Protein AF-A0A101P786-F1 (afdb_monomer_lite)

Secondary structure (DSSP, 8-state):
--PPP---PPP-------S----HHHHHHHHHHHHSHHHHHHHHHHHHHHHHHHHHHHHHHHHHHHHHHHHHHHHHHTTT---HHHHT--STTSTT-TBTTB-HHHHHHHHHHHHHHHHT-SSSS--HHHHHHTS---HHHHHHHHHHHHHHHHHHHHHH--

InterPro domains:
  IPR001248 Purine-cytosine permease [PF02133] (53-138)

Foldseek 3Di:
DDDDDDDDDDDDDDPDPDDDPPDPPPVVVVVCVVPVPVVVVVVVVVVVVVLVVVVVVLLVLLQVLLLVLLVVLVCVVCVVDDDPVLVPDCDCPRPCCPPNNDDVLLVVLSVQLSVVLVLQAQRVDHRPVCVVVPRDNCSNVSSNVSSSVSSVVSVVVVVVVD

Structure (mmCIF, N/CA/C/O backbone):
data_AF-A0A101P786-F1
#
_entry.id   AF-A0A101P786-F1
#
loop_
_atom_site.group_PDB
_atom_site.id
_atom_site.type_symbol
_atom_site.label_atom_id
_atom_site.label_alt_id
_atom_site.label_comp_id
_atom_site.label_asym_id
_atom_site.label_entity_id
_atom_site.label_seq_id
_atom_site.pdbx_PDB_ins_code
_atom_site.Cartn_x
_atom_site.Cartn_y
_atom_site.Cartn_z
_atom_site.occupancy
_atom_site.B_iso_or_equiv
_atom_site.auth_seq_id
_atom_site.auth_comp_id
_atom_site.auth_asym_id
_atom_site.auth_atom_id
_atom_site.pdbx_PDB_model_num
ATOM 1 N N . MET A 1 1 ? 58.382 -2.023 -108.363 1.00 42.88 1 MET A N 1
ATOM 2 C CA . MET A 1 1 ? 59.220 -1.845 -107.152 1.00 42.88 1 MET A CA 1
ATOM 3 C C . MET A 1 1 ? 58.522 -0.821 -106.254 1.00 42.88 1 MET A C 1
ATOM 5 O O . MET A 1 1 ? 58.683 0.364 -106.461 1.00 42.88 1 MET A O 1
ATOM 9 N N . ARG A 1 2 ? 57.457 -1.174 -105.524 1.00 39.62 2 ARG A N 1
ATOM 10 C CA . ARG A 1 2 ? 57.414 -1.841 -104.203 1.00 39.62 2 ARG A CA 1
ATOM 11 C C . ARG A 1 2 ? 58.175 -1.064 -103.111 1.00 39.62 2 ARG A C 1
ATOM 13 O O . ARG A 1 2 ? 59.252 -1.473 -102.703 1.00 39.62 2 ARG A O 1
ATOM 20 N N . SER A 1 3 ? 57.575 0.030 -102.633 1.00 45.66 3 SER A N 1
ATOM 21 C CA . SER A 1 3 ? 57.853 0.591 -101.305 1.00 45.66 3 SER A CA 1
ATOM 22 C C . SER A 1 3 ? 56.857 -0.021 -100.315 1.00 45.66 3 SER A C 1
ATOM 24 O O . SER A 1 3 ? 55.654 -0.064 -100.563 1.00 45.66 3 SER A O 1
ATOM 26 N N . LYS A 1 4 ? 57.404 -0.618 -99.262 1.00 42.88 4 LYS A N 1
ATOM 27 C CA . LYS A 1 4 ? 56.783 -1.538 -98.312 1.00 42.88 4 LYS A CA 1
ATOM 28 C C . LYS A 1 4 ? 56.428 -0.748 -97.054 1.00 42.88 4 LYS A C 1
ATOM 30 O O . LYS A 1 4 ? 57.331 -0.258 -96.390 1.00 42.88 4 LYS A O 1
ATOM 35 N N . ALA A 1 5 ? 55.144 -0.662 -96.719 1.00 62.66 5 ALA A N 1
ATOM 36 C CA . ALA A 1 5 ? 54.691 -0.279 -95.383 1.00 62.66 5 ALA A CA 1
ATOM 37 C C . ALA A 1 5 ? 54.890 -1.458 -94.414 1.00 62.66 5 ALA A C 1
ATOM 39 O O . ALA A 1 5 ? 54.587 -2.600 -94.781 1.00 62.66 5 ALA A O 1
ATOM 40 N N . PRO A 1 6 ? 55.388 -1.212 -93.193 1.00 51.53 6 PRO A N 1
ATOM 41 C CA . PRO A 1 6 ? 55.039 -2.096 -92.087 1.00 51.53 6 PRO A CA 1
ATOM 42 C C . PRO A 1 6 ? 54.854 -1.371 -90.744 1.00 51.53 6 PRO A C 1
ATOM 44 O O . PRO A 1 6 ? 55.444 -0.329 -90.485 1.00 51.53 6 PRO A O 1
ATOM 47 N N . GLY A 1 7 ? 54.108 -2.026 -89.854 1.00 49.34 7 GLY A N 1
ATOM 48 C CA . GLY A 1 7 ? 54.100 -1.749 -88.417 1.00 49.34 7 GLY A CA 1
ATOM 49 C C . GLY A 1 7 ? 52.919 -0.870 -88.023 1.00 49.34 7 GLY A C 1
ATOM 50 O O . GLY A 1 7 ? 52.913 0.323 -88.273 1.00 49.34 7 GLY A O 1
ATOM 51 N N . GLY A 1 8 ? 51.828 -1.392 -87.474 1.00 46.16 8 GLY A N 1
ATOM 52 C CA . GLY A 1 8 ? 51.778 -2.407 -86.427 1.00 46.16 8 GLY A CA 1
ATOM 53 C C . GLY A 1 8 ? 51.303 -1.691 -85.171 1.00 46.16 8 GLY A C 1
ATOM 54 O O . GLY A 1 8 ? 52.079 -0.989 -84.538 1.00 46.16 8 GLY A O 1
ATOM 55 N N . ARG A 1 9 ? 50.009 -1.807 -84.860 1.00 56.59 9 ARG A N 1
ATOM 56 C CA . ARG A 1 9 ? 49.435 -1.313 -83.605 1.00 56.59 9 ARG A CA 1
ATOM 57 C C . ARG A 1 9 ? 49.915 -2.220 -82.468 1.00 56.59 9 ARG A C 1
ATOM 59 O O . ARG A 1 9 ? 49.590 -3.406 -82.520 1.00 56.59 9 ARG A O 1
ATOM 66 N N . PRO A 1 10 ? 50.583 -1.712 -81.421 1.00 50.12 10 PRO A N 1
ATOM 67 C CA . PRO A 1 10 ? 50.630 -2.393 -80.145 1.00 50.12 10 PRO A CA 1
ATOM 68 C C . PRO A 1 10 ? 49.511 -1.851 -79.253 1.00 50.12 10 PRO A C 1
ATOM 70 O O . PRO A 1 10 ? 49.310 -0.646 -79.098 1.00 50.12 10 PRO A O 1
ATOM 73 N N . SER A 1 11 ? 48.760 -2.778 -78.677 1.00 55.50 11 SER A N 1
ATOM 74 C CA . SER A 1 11 ? 47.804 -2.521 -77.614 1.00 55.50 11 SER A CA 1
ATOM 75 C C . SER A 1 11 ? 48.496 -1.855 -76.425 1.00 55.50 11 SER A C 1
ATOM 77 O O . SER A 1 11 ? 49.468 -2.402 -75.911 1.00 55.50 11 SER A O 1
ATOM 79 N N . SER A 1 12 ? 47.948 -0.749 -75.926 1.00 45.94 12 SER A N 1
ATOM 80 C CA . SER A 1 12 ? 48.283 -0.236 -74.596 1.00 45.94 12 SER A CA 1
ATOM 81 C C . SER A 1 12 ? 47.003 -0.152 -73.770 1.00 45.94 12 SER A C 1
ATOM 83 O O . SER A 1 12 ? 46.427 0.906 -73.533 1.00 45.94 12 SER A O 1
ATOM 85 N N . ARG A 1 13 ? 46.494 -1.337 -73.415 1.00 53.59 13 ARG A N 1
ATOM 86 C CA . ARG A 1 13 ? 45.773 -1.524 -72.155 1.00 53.59 13 ARG A CA 1
ATOM 87 C C . ARG A 1 13 ? 46.840 -1.576 -71.055 1.00 53.59 13 ARG A C 1
ATOM 89 O O . ARG A 1 13 ? 47.874 -2.201 -71.268 1.00 53.59 13 ARG A O 1
ATOM 96 N N . SER A 1 14 ? 46.525 -0.999 -69.896 1.00 47.91 14 SER A N 1
ATOM 97 C CA . SER A 1 14 ? 47.217 -1.203 -68.607 1.00 47.91 14 SER A CA 1
ATOM 98 C C . SER A 1 14 ? 48.352 -0.235 -68.245 1.00 47.91 14 SER A C 1
ATOM 100 O O . SER A 1 14 ? 49.493 -0.629 -68.053 1.00 47.91 14 SER A O 1
ATOM 102 N N . ALA A 1 15 ? 48.001 1.028 -68.031 1.00 49.78 15 ALA A N 1
ATOM 103 C CA . ALA A 1 15 ? 48.630 1.926 -67.055 1.00 49.78 15 ALA A CA 1
ATOM 104 C C . ALA A 1 15 ? 47.583 3.027 -66.837 1.00 49.78 15 ALA A C 1
ATOM 106 O O . ALA A 1 15 ? 47.207 3.699 -67.783 1.00 49.78 15 ALA A O 1
ATOM 107 N N . VAL A 1 16 ? 46.905 3.189 -65.708 1.00 52.53 16 VAL A N 1
ATOM 108 C CA . VAL A 1 16 ? 47.408 3.456 -64.367 1.00 52.53 16 VAL A CA 1
ATOM 109 C C . VAL A 1 16 ? 46.234 3.128 -63.432 1.00 52.53 16 VAL A C 1
ATOM 111 O O . VAL A 1 16 ? 45.285 3.896 -63.318 1.00 52.53 16 VAL A O 1
ATOM 114 N N . VAL A 1 17 ? 46.247 1.953 -62.801 1.00 51.81 17 VAL A N 1
ATOM 115 C CA . VAL A 1 17 ? 45.383 1.636 -61.647 1.00 51.81 17 VAL A CA 1
ATOM 116 C C . VAL A 1 17 ? 46.317 1.377 -60.478 1.00 51.81 17 VAL A C 1
ATOM 118 O O . VAL A 1 17 ? 46.446 0.262 -59.995 1.00 51.81 17 VAL A O 1
ATOM 121 N N . THR A 1 18 ? 47.021 2.418 -60.047 1.00 54.62 18 THR A N 1
ATOM 122 C CA . THR A 1 18 ? 47.822 2.362 -58.825 1.00 54.62 18 THR A CA 1
ATOM 123 C C . THR A 1 18 ? 47.745 3.717 -58.148 1.00 54.62 18 THR A C 1
ATOM 125 O O . THR A 1 18 ? 48.351 4.676 -58.611 1.00 54.62 18 THR A O 1
ATOM 128 N N . GLY A 1 19 ? 46.997 3.776 -57.043 1.00 52.81 19 GLY A N 1
ATOM 129 C CA . GLY A 1 19 ? 47.164 4.839 -56.052 1.00 52.81 19 GLY A CA 1
ATOM 130 C C . GLY A 1 19 ? 45.965 5.748 -55.797 1.00 52.81 19 GLY A C 1
ATOM 131 O O . GLY A 1 19 ? 46.140 6.954 -55.780 1.00 52.81 19 GLY A O 1
ATOM 132 N N . MET A 1 20 ? 44.762 5.215 -55.549 1.00 51.06 20 MET A N 1
ATOM 133 C CA . MET A 1 20 ? 43.696 5.998 -54.887 1.00 51.06 20 MET A CA 1
ATOM 134 C C . MET A 1 20 ? 42.663 5.100 -54.187 1.00 51.06 20 MET A C 1
ATOM 136 O O . MET A 1 20 ? 41.463 5.156 -54.437 1.00 51.06 20 MET A O 1
ATOM 140 N N . ARG A 1 21 ? 43.129 4.225 -53.289 1.00 51.62 21 ARG A N 1
ATOM 141 C CA . ARG A 1 21 ? 42.251 3.483 -52.363 1.00 51.62 21 ARG A CA 1
ATOM 142 C C . ARG A 1 21 ? 42.604 3.792 -50.910 1.00 51.62 21 ARG A C 1
ATOM 144 O O . ARG A 1 21 ? 42.769 2.895 -50.097 1.00 51.62 21 ARG A O 1
ATOM 151 N N . SER A 1 22 ? 42.710 5.074 -50.577 1.00 53.06 22 SER A N 1
ATOM 152 C CA . SER A 1 22 ? 42.716 5.555 -49.194 1.00 53.06 22 SER A CA 1
ATOM 153 C C . SER A 1 22 ? 41.334 6.123 -48.826 1.00 53.06 22 SER A C 1
ATOM 155 O O . SER A 1 22 ? 41.002 7.288 -49.036 1.00 53.06 22 SER A O 1
ATOM 157 N N . THR A 1 23 ? 40.518 5.215 -48.276 1.00 56.94 23 THR A N 1
ATOM 158 C CA . THR A 1 23 ? 39.658 5.434 -47.093 1.00 56.94 23 THR A CA 1
ATOM 159 C C . THR A 1 23 ? 38.560 6.514 -47.139 1.00 56.94 23 THR A C 1
ATOM 161 O O . THR A 1 23 ? 38.464 7.365 -46.259 1.00 56.94 23 THR A O 1
ATOM 164 N N . ALA A 1 24 ? 37.599 6.403 -48.064 1.00 55.44 24 ALA A N 1
ATOM 165 C CA . ALA A 1 24 ? 36.244 6.925 -47.801 1.00 55.44 24 ALA A CA 1
ATOM 166 C C . ALA A 1 24 ? 35.523 6.071 -46.732 1.00 55.44 24 ALA A C 1
ATOM 168 O O . ALA A 1 24 ? 35.031 6.600 -45.740 1.00 55.44 24 ALA A O 1
ATOM 169 N N . ALA A 1 25 ? 35.592 4.739 -46.862 1.00 52.62 25 ALA A N 1
ATOM 170 C CA . ALA A 1 25 ? 35.025 3.792 -45.895 1.00 52.62 25 ALA A CA 1
ATOM 171 C C . ALA A 1 25 ? 35.673 3.887 -44.497 1.00 52.62 25 ALA A C 1
ATOM 173 O O . ALA A 1 25 ? 34.985 3.785 -43.485 1.00 52.62 25 ALA A O 1
ATOM 174 N N . GLY A 1 26 ? 36.983 4.162 -44.433 1.00 55.31 26 GLY A N 1
ATOM 175 C CA . GLY A 1 26 ? 37.689 4.370 -43.164 1.00 55.31 26 GLY A CA 1
ATOM 176 C C . GLY A 1 26 ? 37.269 5.650 -42.436 1.00 55.31 26 GLY A C 1
ATOM 177 O O . GLY A 1 26 ? 37.190 5.649 -41.215 1.00 55.31 26 GLY A O 1
ATOM 178 N N . ARG A 1 27 ? 36.926 6.726 -43.163 1.00 57.09 27 ARG A N 1
ATOM 179 C CA . ARG A 1 27 ? 36.419 7.964 -42.548 1.00 57.09 27 ARG A CA 1
ATOM 180 C C . ARG A 1 27 ? 35.014 7.788 -41.979 1.00 57.09 27 ARG A C 1
ATOM 182 O O . ARG A 1 27 ? 34.795 8.187 -40.844 1.00 57.09 27 ARG A O 1
ATOM 189 N N . CYS A 1 28 ? 34.105 7.127 -42.703 1.00 57.56 28 CYS A N 1
ATOM 190 C CA . CYS A 1 28 ? 32.765 6.828 -42.186 1.00 57.56 28 CYS A CA 1
ATOM 191 C C . CYS A 1 28 ? 32.816 5.942 -40.929 1.00 57.56 28 CYS A C 1
ATOM 193 O O . CYS A 1 28 ? 32.122 6.230 -39.958 1.00 57.56 28 CYS A O 1
ATOM 195 N N . GLY A 1 29 ? 33.684 4.922 -40.909 1.00 59.16 29 GLY A N 1
ATOM 196 C CA . GLY A 1 29 ? 33.880 4.065 -39.734 1.00 59.16 29 GLY A CA 1
ATOM 197 C C . GLY A 1 29 ? 34.429 4.822 -38.521 1.00 59.16 29 GLY A C 1
ATOM 198 O O . GLY A 1 29 ? 33.916 4.663 -37.417 1.00 59.16 29 GLY A O 1
ATOM 199 N N . VAL A 1 30 ? 35.412 5.705 -38.724 1.00 61.19 30 VAL A N 1
ATOM 200 C CA . VAL A 1 30 ? 36.001 6.521 -37.647 1.00 61.19 30 VAL A CA 1
ATOM 201 C C . VAL A 1 30 ? 35.011 7.559 -37.109 1.00 61.19 30 VAL A C 1
ATOM 203 O O . VAL A 1 30 ? 34.981 7.782 -35.904 1.00 61.19 30 VAL A O 1
ATOM 206 N N . THR A 1 31 ? 34.155 8.161 -37.944 1.00 60.59 31 THR A N 1
ATOM 207 C CA . THR A 1 31 ? 33.106 9.076 -37.461 1.00 60.59 31 THR A CA 1
ATOM 208 C C . THR A 1 31 ? 32.039 8.328 -36.657 1.00 60.59 31 THR A C 1
ATOM 210 O O . THR A 1 31 ? 31.677 8.778 -35.576 1.00 60.59 31 THR A O 1
ATOM 213 N N . VAL A 1 32 ? 31.582 7.154 -37.101 1.00 64.38 32 VAL A N 1
ATOM 214 C CA . VAL A 1 32 ? 30.602 6.364 -36.334 1.00 64.38 32 VAL A CA 1
ATOM 215 C C . VAL A 1 32 ? 31.187 5.917 -34.989 1.00 64.38 32 VAL A C 1
ATOM 217 O O . VAL A 1 32 ? 30.556 6.139 -33.964 1.00 64.38 32 VAL A O 1
ATOM 220 N N . LEU A 1 33 ? 32.423 5.408 -34.947 1.00 61.53 33 LEU A N 1
ATOM 221 C CA . LEU A 1 33 ? 33.099 5.033 -33.694 1.00 61.53 33 LEU A CA 1
ATOM 222 C C . LEU A 1 33 ? 33.415 6.224 -32.772 1.00 61.53 33 LEU A C 1
ATOM 224 O O . LEU A 1 33 ? 33.411 6.063 -31.556 1.00 61.53 33 LEU A O 1
ATOM 228 N N . ALA A 1 34 ? 33.665 7.419 -33.315 1.00 65.06 34 ALA A N 1
ATOM 229 C CA . ALA A 1 34 ? 33.961 8.613 -32.518 1.00 65.06 34 ALA A CA 1
ATOM 230 C C . ALA A 1 34 ? 32.709 9.291 -31.931 1.00 65.06 34 ALA A C 1
ATOM 232 O O . ALA A 1 34 ? 32.816 10.000 -30.925 1.00 65.06 34 ALA A O 1
ATOM 233 N N . TRP A 1 35 ? 31.537 9.101 -32.547 1.00 64.00 35 TRP A N 1
ATOM 234 C CA . TRP A 1 35 ? 30.270 9.697 -32.104 1.00 64.00 35 TRP A CA 1
ATOM 235 C C . TRP A 1 35 ? 29.325 8.703 -31.420 1.00 64.00 35 TRP A C 1
ATOM 237 O O . TRP A 1 35 ? 28.524 9.140 -30.602 1.00 64.00 35 TRP A O 1
ATOM 247 N N . ALA A 1 36 ? 29.450 7.394 -31.666 1.00 65.25 36 ALA A N 1
ATOM 248 C CA . ALA A 1 36 ? 28.621 6.351 -31.055 1.00 65.25 36 ALA A CA 1
ATOM 249 C C . ALA A 1 36 ? 28.726 6.209 -29.522 1.00 65.25 36 ALA A C 1
ATOM 251 O O . ALA A 1 36 ? 27.687 6.011 -28.897 1.00 65.25 36 ALA A O 1
ATOM 252 N N . PRO A 1 37 ? 29.899 6.323 -28.862 1.00 74.75 37 PRO A N 1
ATOM 253 C CA . PRO A 1 37 ? 29.978 5.968 -27.446 1.00 74.75 37 PRO A CA 1
ATOM 254 C C . PRO A 1 37 ? 29.279 6.988 -26.543 1.00 74.75 37 PRO A C 1
ATOM 256 O O . PRO A 1 37 ? 28.767 6.619 -25.496 1.00 74.75 37 PRO A O 1
ATOM 259 N N . ARG A 1 38 ? 29.205 8.265 -26.941 1.00 70.12 38 ARG A N 1
ATOM 260 C CA . ARG A 1 38 ? 28.595 9.329 -26.124 1.00 70.12 38 ARG A CA 1
ATOM 261 C C . ARG A 1 38 ? 27.088 9.125 -25.887 1.00 70.12 38 ARG A C 1
ATOM 263 O O . ARG A 1 38 ? 26.696 9.093 -24.723 1.00 70.12 38 ARG A O 1
ATOM 270 N N . PRO A 1 39 ? 26.241 8.960 -26.922 1.00 80.19 39 PRO A N 1
ATOM 271 C CA . PRO A 1 39 ? 24.822 8.697 -26.726 1.00 80.19 39 PRO A CA 1
ATOM 272 C C . PRO A 1 39 ? 24.564 7.303 -26.152 1.00 80.19 39 PRO A C 1
ATOM 274 O O . PRO A 1 39 ? 23.620 7.165 -25.393 1.00 80.19 39 PRO A O 1
ATOM 277 N N . SER A 1 40 ? 25.388 6.289 -26.446 1.00 79.88 40 SER A N 1
ATOM 278 C CA . SER A 1 40 ? 25.217 4.949 -25.864 1.00 79.88 40 SER A CA 1
ATOM 279 C C . SER A 1 40 ? 25.529 4.914 -24.369 1.00 79.88 40 SER A C 1
ATOM 281 O O . SER A 1 40 ? 24.770 4.321 -23.616 1.00 79.88 40 SER A O 1
ATOM 283 N N . LEU A 1 41 ? 26.597 5.580 -23.919 1.00 79.31 41 LEU A N 1
ATOM 284 C CA . LEU A 1 41 ? 26.901 5.712 -22.491 1.00 79.31 41 LEU A CA 1
ATOM 285 C C . LEU A 1 41 ? 25.865 6.581 -21.779 1.00 79.31 41 LEU A C 1
ATOM 287 O O . LEU A 1 41 ? 25.468 6.244 -20.674 1.00 79.31 41 LEU A O 1
ATOM 291 N N . TYR A 1 42 ? 25.405 7.667 -22.410 1.00 83.69 42 TYR A N 1
ATOM 292 C CA . TYR A 1 42 ? 24.316 8.483 -21.871 1.00 83.69 42 TYR A CA 1
ATOM 293 C C . TYR A 1 42 ? 23.009 7.688 -21.777 1.00 83.69 42 TYR A C 1
ATOM 295 O O . TYR A 1 42 ? 22.345 7.756 -20.753 1.00 83.69 42 TYR A O 1
ATOM 303 N N . ALA A 1 43 ? 22.669 6.906 -22.805 1.00 83.44 43 ALA A N 1
ATOM 304 C CA . ALA A 1 43 ? 21.483 6.061 -22.822 1.00 83.44 43 ALA A CA 1
ATOM 305 C C . ALA A 1 43 ? 21.561 4.958 -21.765 1.00 83.44 43 ALA A C 1
ATOM 307 O O . ALA A 1 43 ? 20.610 4.819 -21.017 1.00 83.44 43 ALA A O 1
ATOM 308 N N . LEU A 1 44 ? 22.682 4.238 -21.642 1.00 84.00 44 LEU A N 1
ATOM 309 C CA . LEU A 1 44 ? 22.861 3.233 -20.586 1.00 84.00 44 LEU A CA 1
ATOM 310 C C . LEU A 1 44 ? 22.793 3.882 -19.196 1.00 84.00 44 LEU A C 1
ATOM 312 O O . LEU A 1 44 ? 21.971 3.489 -18.385 1.00 84.00 44 LEU A O 1
ATOM 316 N N . LEU A 1 45 ? 23.550 4.960 -18.957 1.00 86.38 45 LEU A N 1
ATOM 317 C CA . LEU A 1 45 ? 23.545 5.668 -17.671 1.00 86.38 45 LEU A CA 1
ATOM 318 C C . LEU A 1 45 ? 22.145 6.183 -17.288 1.00 86.38 45 LEU A C 1
ATOM 320 O O . LEU A 1 45 ? 21.747 6.074 -16.131 1.00 86.38 45 LEU A O 1
ATOM 324 N N . VAL A 1 46 ? 21.408 6.762 -18.242 1.00 88.50 46 VAL A N 1
ATOM 325 C CA . VAL A 1 46 ? 20.046 7.265 -18.017 1.00 88.50 46 VAL A CA 1
ATOM 326 C C . VAL A 1 46 ? 19.057 6.117 -17.855 1.00 88.50 46 VAL A C 1
ATOM 328 O O . VAL A 1 46 ? 18.241 6.186 -16.947 1.00 88.50 46 VAL A O 1
ATOM 331 N N . SER A 1 47 ? 19.119 5.073 -18.679 1.00 83.44 47 SER A N 1
ATOM 332 C CA . SER A 1 47 ? 18.229 3.914 -18.578 1.00 83.44 47 SER A CA 1
ATOM 333 C C . SER A 1 47 ? 18.415 3.179 -17.254 1.00 83.44 47 SER A C 1
ATOM 335 O O . SER A 1 47 ? 17.446 3.063 -16.517 1.00 83.44 47 SER A O 1
ATOM 337 N N . ASP A 1 48 ? 19.645 2.810 -16.881 1.00 84.50 48 ASP A N 1
ATOM 338 C CA . ASP A 1 48 ? 19.935 2.141 -15.604 1.00 84.50 48 ASP A CA 1
ATOM 339 C C . ASP A 1 48 ? 19.468 2.981 -14.399 1.00 84.50 48 ASP A C 1
ATOM 341 O O . ASP A 1 48 ? 18.932 2.458 -13.416 1.00 84.50 48 ASP A O 1
ATOM 345 N N . PHE A 1 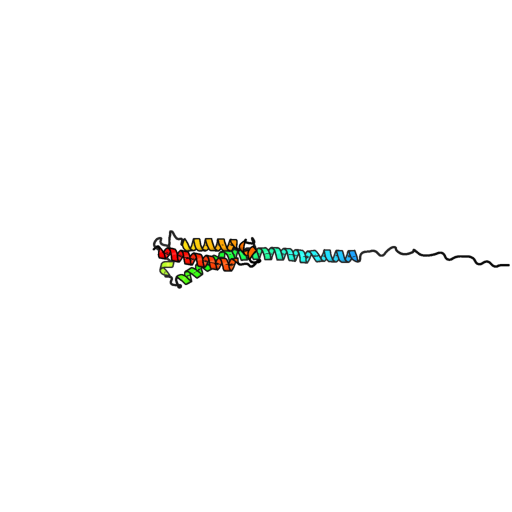49 ? 19.628 4.308 -14.472 1.00 87.06 49 PHE A N 1
ATOM 346 C CA . PHE A 1 49 ? 19.134 5.216 -13.439 1.00 87.06 49 PHE A CA 1
ATOM 347 C C . PHE A 1 49 ? 17.604 5.268 -13.392 1.00 87.06 49 PHE A C 1
ATOM 349 O O . PHE A 1 49 ? 17.026 5.145 -12.312 1.00 87.06 49 PHE A O 1
ATOM 356 N N . LEU A 1 50 ? 16.943 5.453 -14.537 1.00 88.00 50 LEU A N 1
ATOM 357 C CA . LEU A 1 50 ? 15.485 5.520 -14.624 1.00 88.00 50 LEU A CA 1
ATOM 358 C C . LEU A 1 50 ? 14.838 4.199 -14.200 1.00 88.00 50 LEU A C 1
ATOM 360 O O . LEU A 1 50 ? 13.837 4.234 -13.487 1.00 88.00 50 LEU A O 1
ATOM 364 N N . ASP A 1 51 ? 15.442 3.064 -14.544 1.00 83.12 51 ASP A N 1
ATOM 365 C CA . ASP A 1 51 ? 15.001 1.734 -14.124 1.00 83.12 51 ASP A CA 1
ATOM 366 C C . ASP A 1 51 ? 15.146 1.566 -12.609 1.00 83.12 51 ASP A C 1
ATOM 368 O O . ASP A 1 51 ? 14.225 1.116 -11.925 1.00 83.12 51 ASP A O 1
ATOM 372 N N . THR A 1 52 ? 16.271 2.008 -12.041 1.00 86.06 52 THR A N 1
ATOM 373 C CA . THR A 1 52 ? 16.483 1.980 -10.587 1.00 86.06 52 THR A CA 1
ATOM 374 C C . THR A 1 52 ? 15.470 2.863 -9.856 1.00 86.06 52 THR A C 1
ATOM 376 O O . THR A 1 52 ? 14.870 2.432 -8.869 1.00 86.06 52 THR A O 1
ATOM 379 N N . VAL A 1 53 ? 15.238 4.088 -10.339 1.00 87.62 53 VAL A N 1
ATOM 380 C CA . VAL A 1 53 ? 14.238 5.004 -9.769 1.00 87.62 53 VAL A CA 1
ATOM 381 C C . VAL A 1 53 ? 12.832 4.417 -9.898 1.00 87.62 53 VAL A C 1
ATOM 383 O O . VAL A 1 53 ? 12.082 4.447 -8.925 1.00 87.62 53 VAL A O 1
ATOM 386 N N . GLY A 1 54 ? 12.489 3.831 -11.046 1.00 85.12 54 GLY A N 1
ATOM 387 C CA . GLY A 1 54 ? 11.217 3.142 -11.265 1.00 85.12 54 GLY A CA 1
ATOM 388 C C . GLY A 1 54 ? 10.994 2.007 -10.265 1.00 85.12 54 GLY A C 1
ATOM 389 O O . GLY A 1 54 ? 9.950 1.955 -9.616 1.00 85.12 54 GLY A O 1
ATOM 390 N N . ASN A 1 55 ? 12.008 1.170 -10.044 1.00 82.94 55 ASN A N 1
ATOM 391 C CA . ASN A 1 55 ? 11.953 0.070 -9.080 1.00 82.94 55 ASN A CA 1
ATOM 392 C C . ASN A 1 55 ? 11.754 0.559 -7.639 1.00 82.94 55 ASN A C 1
ATOM 394 O O . ASN A 1 55 ? 10.945 0.002 -6.894 1.00 82.94 55 ASN A O 1
ATOM 398 N N . VAL A 1 56 ? 12.450 1.627 -7.238 1.00 84.31 56 VAL A N 1
ATOM 399 C CA . VAL A 1 56 ? 12.289 2.217 -5.899 1.00 84.31 56 VAL A CA 1
ATOM 400 C C . VAL A 1 56 ? 10.899 2.834 -5.730 1.00 84.31 56 VAL A C 1
ATOM 402 O O . VAL A 1 56 ? 10.266 2.642 -4.688 1.00 84.31 56 VAL A O 1
ATOM 405 N N . LEU A 1 57 ? 10.395 3.544 -6.744 1.00 87.56 57 LEU A N 1
ATOM 406 C CA . LEU A 1 57 ? 9.046 4.112 -6.729 1.00 87.56 57 LEU A CA 1
ATOM 407 C C . LEU A 1 57 ? 7.985 3.014 -6.637 1.00 87.56 57 LEU A C 1
ATOM 409 O O . LEU A 1 57 ? 7.059 3.135 -5.838 1.00 87.56 57 LEU A O 1
ATOM 413 N N . GLN A 1 58 ? 8.139 1.917 -7.374 1.00 82.31 58 GLN A N 1
ATOM 414 C CA . GLN A 1 58 ? 7.176 0.823 -7.331 1.00 82.31 58 GLN A CA 1
ATOM 415 C C . GLN A 1 58 ? 7.197 0.078 -6.000 1.00 82.31 58 GLN A C 1
ATOM 417 O O . GLN A 1 58 ? 6.135 -0.197 -5.446 1.00 82.31 58 GLN A O 1
ATOM 422 N N . LEU A 1 59 ? 8.376 -0.170 -5.422 1.00 82.94 59 LEU A N 1
ATOM 423 C CA . LEU A 1 59 ? 8.480 -0.742 -4.077 1.00 82.94 59 LEU A CA 1
ATOM 424 C C . LEU A 1 59 ? 7.802 0.162 -3.036 1.00 82.94 59 LEU A C 1
ATOM 426 O O . LEU A 1 59 ? 7.074 -0.305 -2.160 1.00 82.94 59 LEU A O 1
ATOM 430 N N . THR A 1 60 ? 8.002 1.472 -3.171 1.00 84.81 60 THR A N 1
ATOM 431 C CA . THR A 1 60 ? 7.374 2.484 -2.317 1.00 84.81 60 THR A CA 1
ATOM 432 C C . THR A 1 60 ? 5.851 2.436 -2.439 1.00 84.81 60 THR A C 1
ATOM 434 O O . THR A 1 60 ? 5.146 2.430 -1.434 1.00 84.81 60 THR A O 1
ATOM 437 N N . VAL A 1 61 ? 5.335 2.330 -3.660 1.00 84.25 61 VAL A N 1
ATOM 438 C CA . VAL A 1 61 ? 3.905 2.226 -3.962 1.00 84.25 61 VAL A CA 1
ATOM 439 C C . VAL A 1 61 ? 3.290 0.924 -3.434 1.00 84.25 61 VAL A C 1
ATOM 441 O O . VAL A 1 61 ? 2.204 0.955 -2.859 1.00 84.25 61 VAL A O 1
ATOM 444 N N . VAL A 1 62 ? 3.991 -0.203 -3.556 1.00 81.75 62 VAL A N 1
ATOM 445 C CA . VAL A 1 62 ? 3.564 -1.514 -3.033 1.00 81.75 62 VAL A CA 1
ATOM 446 C C . VAL A 1 62 ? 3.423 -1.504 -1.511 1.00 81.75 62 VAL A C 1
ATOM 448 O O . VAL A 1 62 ? 2.597 -2.234 -0.973 1.00 81.75 62 VAL A O 1
ATOM 451 N N . LEU A 1 63 ? 4.190 -0.671 -0.806 1.00 83.94 63 LEU A N 1
ATOM 452 C CA . LEU A 1 63 ? 4.097 -0.527 0.649 1.00 83.94 63 LEU A CA 1
ATOM 453 C C . LEU A 1 63 ? 3.095 0.558 1.073 1.00 83.94 63 LEU A C 1
ATOM 455 O O . LEU A 1 63 ? 2.290 0.343 1.982 1.00 83.94 63 LEU A O 1
ATOM 459 N N . LEU A 1 64 ? 3.127 1.726 0.426 1.00 85.75 64 LEU A N 1
ATOM 460 C CA . LEU A 1 64 ? 2.284 2.875 0.777 1.00 85.75 64 LEU A CA 1
ATOM 461 C C . LEU A 1 64 ? 0.835 2.735 0.290 1.00 85.75 64 LEU A C 1
ATOM 463 O O . LEU A 1 64 ? -0.083 3.237 0.937 1.00 85.75 64 LEU A O 1
ATOM 467 N N . GLY A 1 65 ? 0.593 2.053 -0.829 1.00 85.56 65 GLY A N 1
ATOM 468 C CA . GLY A 1 65 ? -0.754 1.827 -1.361 1.00 85.56 65 GLY A CA 1
ATOM 469 C C . GLY A 1 65 ? -1.636 1.047 -0.377 1.00 85.56 65 GLY A C 1
ATOM 470 O O . GLY A 1 65 ? -2.657 1.569 0.068 1.00 85.56 65 GLY A O 1
ATOM 471 N N . PRO A 1 66 ? -1.227 -0.161 0.049 1.00 84.00 66 PRO A N 1
ATOM 472 C CA . PRO A 1 66 ? -1.927 -0.936 1.073 1.00 84.00 66 PRO A CA 1
ATOM 473 C C . PRO A 1 66 ? -2.096 -0.193 2.406 1.00 84.00 66 PRO A C 1
ATOM 475 O O . PRO A 1 66 ? -3.171 -0.241 3.004 1.00 84.00 66 PRO A O 1
ATOM 478 N N . SER A 1 67 ? -1.074 0.533 2.875 1.00 84.88 67 SER A N 1
ATOM 479 C CA . SER A 1 67 ? -1.153 1.248 4.159 1.00 84.88 67 SER A CA 1
ATOM 480 C C . SER A 1 67 ? -2.162 2.395 4.130 1.00 84.88 67 SER A C 1
ATOM 482 O O . SER A 1 67 ? -2.995 2.509 5.034 1.00 84.88 67 SER A O 1
ATOM 484 N N . THR A 1 68 ? -2.165 3.191 3.058 1.00 86.44 68 THR A N 1
ATOM 485 C CA . THR A 1 68 ? -3.163 4.249 2.853 1.00 86.44 68 THR A CA 1
ATOM 486 C C . THR A 1 68 ? -4.564 3.677 2.646 1.00 86.44 68 THR A C 1
ATOM 488 O O . THR A 1 68 ? -5.524 4.241 3.169 1.00 86.44 68 THR A O 1
ATOM 491 N N . ALA A 1 69 ? -4.699 2.526 1.979 1.00 87.50 69 ALA A N 1
ATOM 492 C CA . ALA A 1 69 ? -5.976 1.838 1.800 1.00 87.50 69 ALA A CA 1
ATOM 493 C C . ALA A 1 69 ? -6.580 1.372 3.131 1.00 87.50 69 ALA A C 1
ATOM 495 O O . ALA A 1 69 ? -7.761 1.621 3.381 1.00 87.50 69 ALA A O 1
ATOM 496 N N . VAL A 1 70 ? -5.789 0.739 4.007 1.00 88.31 70 VAL A N 1
ATOM 497 C CA . VAL A 1 70 ? -6.249 0.329 5.347 1.00 88.31 70 VAL A CA 1
ATOM 498 C C . VAL A 1 70 ? -6.690 1.550 6.152 1.00 88.31 70 VAL A C 1
ATOM 500 O O . VAL A 1 70 ? -7.789 1.547 6.704 1.00 88.31 70 VAL A O 1
ATOM 503 N N . TYR A 1 71 ? -5.885 2.616 6.162 1.00 86.31 71 TYR A N 1
ATOM 504 C CA . TYR A 1 71 ? -6.202 3.850 6.884 1.00 86.31 71 TYR A CA 1
ATOM 505 C C . TYR A 1 71 ? -7.487 4.521 6.377 1.00 86.31 71 TYR A C 1
ATOM 507 O O . TYR A 1 71 ? -8.384 4.832 7.161 1.00 86.31 71 TYR A O 1
ATOM 515 N N . ALA A 1 72 ? -7.623 4.687 5.060 1.00 88.88 72 ALA A N 1
ATOM 516 C CA . ALA A 1 72 ? -8.824 5.252 4.452 1.00 88.88 72 ALA A CA 1
ATOM 517 C C . ALA A 1 72 ? -10.062 4.395 4.749 1.00 88.88 72 ALA A C 1
ATOM 519 O O . ALA A 1 72 ? -11.125 4.921 5.080 1.00 88.88 72 ALA A O 1
ATOM 520 N N . THR A 1 73 ? -9.918 3.070 4.680 1.00 87.69 73 THR A N 1
ATOM 521 C CA . THR A 1 73 ? -11.006 2.131 4.975 1.00 87.69 73 THR A CA 1
ATOM 522 C C . THR A 1 73 ? -11.429 2.233 6.444 1.00 87.69 73 THR A C 1
ATOM 524 O O . THR A 1 73 ? -12.627 2.263 6.722 1.00 87.69 73 THR A O 1
ATOM 527 N N . ASP A 1 74 ? -10.489 2.370 7.385 1.00 87.75 74 ASP A N 1
ATOM 528 C CA . ASP A 1 74 ? -10.798 2.579 8.806 1.00 87.75 74 ASP A CA 1
ATOM 529 C C . ASP A 1 74 ? -11.592 3.867 9.052 1.00 87.75 74 ASP A C 1
ATOM 531 O O . ASP A 1 74 ? -12.649 3.817 9.688 1.00 87.75 74 ASP A O 1
ATOM 535 N N . ILE A 1 75 ? -11.162 4.991 8.469 1.00 87.12 75 ILE A N 1
ATOM 536 C CA . ILE A 1 75 ? -11.875 6.274 8.579 1.00 87.12 75 ILE A CA 1
ATOM 537 C C . ILE A 1 75 ? -13.297 6.159 8.035 1.00 87.12 75 ILE A C 1
ATOM 539 O O . ILE A 1 75 ? -14.244 6.641 8.665 1.00 87.12 75 ILE A O 1
ATOM 543 N N . VAL A 1 76 ? -13.462 5.523 6.872 1.00 88.56 76 VAL A N 1
ATOM 544 C CA . VAL A 1 76 ? -14.770 5.360 6.226 1.00 88.56 76 VAL A CA 1
ATOM 545 C C . VAL A 1 76 ? -15.689 4.482 7.074 1.00 88.56 76 VAL A C 1
ATOM 547 O O . VAL A 1 76 ? -16.841 4.859 7.302 1.00 88.56 76 VAL A O 1
ATOM 550 N N . LEU A 1 77 ? -15.200 3.350 7.594 1.00 85.75 77 LEU A N 1
ATOM 551 C CA . LEU A 1 77 ? -16.003 2.470 8.450 1.00 85.75 77 LEU A CA 1
ATOM 552 C C . LEU A 1 77 ? -16.393 3.153 9.765 1.00 85.75 77 LEU A C 1
ATOM 554 O O . LEU A 1 77 ? -17.535 3.021 10.205 1.00 85.75 77 LEU A O 1
ATOM 558 N N . ARG A 1 78 ? -15.478 3.914 10.371 1.00 82.81 78 ARG A N 1
ATOM 559 C CA . ARG A 1 78 ? -15.719 4.647 11.625 1.00 82.81 78 ARG A CA 1
ATOM 560 C C . ARG A 1 78 ? -16.410 5.993 11.414 1.00 82.81 78 ARG A C 1
ATOM 562 O O . ARG A 1 78 ? -16.676 6.703 12.381 1.00 82.81 78 ARG A O 1
ATOM 569 N N . ARG A 1 79 ? -16.721 6.354 10.163 1.00 85.25 79 ARG A N 1
ATOM 570 C CA . ARG A 1 79 ? -17.328 7.638 9.766 1.00 85.25 79 ARG A CA 1
ATOM 571 C C . ARG A 1 79 ? -16.589 8.852 10.336 1.00 85.25 79 ARG A C 1
ATOM 573 O O . ARG A 1 79 ? -17.222 9.843 10.698 1.00 85.25 79 ARG A O 1
ATOM 580 N N . ASN A 1 80 ? -15.266 8.757 10.458 1.00 83.69 80 ASN A N 1
ATOM 581 C CA . ASN A 1 80 ? -14.418 9.782 11.068 1.00 83.69 80 ASN A CA 1
ATOM 582 C C . ASN A 1 80 ? -14.836 10.187 12.503 1.00 83.69 80 ASN A C 1
ATOM 584 O O . ASN A 1 80 ? -14.584 11.309 12.943 1.00 83.69 80 ASN A O 1
ATOM 588 N N . ARG A 1 81 ? -15.525 9.304 13.239 1.00 82.81 81 ARG A N 1
ATOM 589 C CA . ARG A 1 81 ? -15.917 9.534 14.634 1.00 82.81 81 ARG A CA 1
ATOM 590 C C . ARG A 1 81 ? -14.820 8.996 15.541 1.00 82.81 81 ARG A C 1
ATOM 592 O O . ARG A 1 81 ? -14.833 7.825 15.909 1.00 82.81 81 ARG A O 1
ATOM 599 N N . TYR A 1 82 ? -13.882 9.867 15.885 1.00 81.94 82 TYR A N 1
ATOM 600 C CA . TYR A 1 82 ? -12.813 9.564 16.826 1.00 81.94 82 TYR A CA 1
ATOM 601 C C . TYR A 1 82 ? -12.926 10.463 18.058 1.00 81.94 82 TYR A C 1
ATOM 603 O O . TYR A 1 82 ? -13.205 11.656 17.937 1.00 81.94 82 TYR A O 1
ATOM 611 N N . ASP A 1 83 ? -12.719 9.882 19.237 1.00 83.38 83 ASP A N 1
ATOM 612 C CA . ASP A 1 83 ? -12.585 10.630 20.484 1.00 83.38 83 ASP A CA 1
ATOM 613 C C . ASP A 1 83 ? -11.109 11.004 20.672 1.00 83.38 83 ASP A C 1
ATOM 615 O O . ASP A 1 83 ? -10.251 10.133 20.827 1.00 83.38 83 ASP A O 1
ATOM 619 N N . GLY A 1 84 ? -10.813 12.305 20.612 1.00 82.12 84 GLY A N 1
ATOM 620 C CA . GLY A 1 84 ? -9.452 12.828 20.710 1.00 82.12 84 GLY A CA 1
ATOM 621 C C . GLY A 1 84 ? -8.804 12.610 22.079 1.00 82.12 84 GLY A C 1
ATOM 622 O O . GLY A 1 84 ? -7.592 12.432 22.140 1.00 82.12 84 GLY A O 1
ATOM 623 N N . ILE A 1 85 ? -9.593 12.577 23.161 1.00 82.00 85 ILE A N 1
ATOM 624 C CA . ILE A 1 85 ? -9.076 12.302 24.510 1.00 82.00 85 ILE A CA 1
ATOM 625 C C . ILE A 1 85 ? -8.663 10.834 24.594 1.00 82.00 85 ILE A C 1
ATOM 627 O O . ILE A 1 85 ? -7.561 10.520 25.032 1.00 82.00 85 ILE A O 1
ATOM 631 N N . ALA A 1 86 ? -9.527 9.943 24.111 1.00 79.62 86 ALA A N 1
ATOM 632 C CA . ALA A 1 86 ? -9.266 8.511 24.120 1.00 79.62 86 ALA A CA 1
ATOM 633 C C . ALA A 1 86 ? -8.111 8.104 23.185 1.00 79.62 86 ALA A C 1
ATOM 635 O O . ALA A 1 86 ? -7.415 7.137 23.469 1.00 79.62 86 ALA A O 1
ATOM 636 N N . LEU A 1 87 ? -7.879 8.835 22.089 1.00 79.69 87 LEU A N 1
ATOM 637 C CA . LEU A 1 87 ? -6.743 8.628 21.177 1.00 79.69 87 LEU A CA 1
ATOM 638 C C . LEU A 1 87 ? -5.381 8.883 21.832 1.00 79.69 87 LEU A C 1
ATOM 640 O O . LEU A 1 87 ? -4.404 8.246 21.450 1.00 79.69 87 LEU A O 1
ATOM 644 N N . GLY A 1 88 ? -5.317 9.820 22.780 1.00 78.81 88 GLY A N 1
ATOM 645 C CA . GLY A 1 88 ? -4.102 10.114 23.542 1.00 78.81 88 GLY A CA 1
ATOM 646 C C . GLY A 1 88 ? -3.887 9.190 24.742 1.00 78.81 88 GLY A C 1
ATOM 647 O O . GLY A 1 88 ? -2.866 9.300 25.417 1.00 78.81 88 GLY A O 1
ATOM 648 N N . ASP A 1 89 ? -4.841 8.302 25.034 1.00 81.12 89 ASP A N 1
ATOM 649 C CA . ASP A 1 89 ? -4.740 7.354 26.136 1.00 81.12 89 ASP A CA 1
ATOM 650 C C . ASP A 1 89 ? -3.987 6.087 25.698 1.00 81.12 89 ASP A C 1
ATOM 652 O O . ASP A 1 89 ? -4.561 5.140 25.159 1.00 81.12 89 ASP A O 1
ATOM 656 N N . GLU A 1 90 ? -2.680 6.070 25.964 1.00 78.06 90 GLU A N 1
ATOM 657 C CA . GLU A 1 90 ? -1.802 4.904 25.787 1.00 78.06 90 GLU A CA 1
ATOM 658 C C . GLU A 1 90 ? -1.881 3.912 26.967 1.00 78.06 90 GLU A C 1
ATOM 660 O O . GLU A 1 90 ? -1.044 3.015 27.101 1.00 78.06 90 GLU A O 1
ATOM 665 N N . SER A 1 91 ? -2.850 4.051 27.879 1.00 79.69 91 SER A N 1
ATOM 666 C CA . SER A 1 91 ? -3.028 3.077 28.954 1.00 79.69 91 SER A CA 1
ATOM 667 C C . SER A 1 91 ? -3.475 1.721 28.406 1.00 79.69 91 SER A C 1
ATOM 669 O O . SER A 1 91 ? -4.177 1.613 27.402 1.00 79.69 91 SER A O 1
ATOM 671 N N . ARG A 1 92 ? -3.143 0.644 29.132 1.00 76.62 92 ARG A N 1
ATOM 672 C CA . ARG A 1 92 ? -3.578 -0.723 28.784 1.00 76.62 92 ARG A CA 1
ATOM 673 C C . ARG A 1 92 ? -5.102 -0.901 28.740 1.00 76.62 92 ARG A C 1
ATOM 675 O O . ARG A 1 92 ? -5.579 -1.893 28.196 1.00 76.62 92 ARG A O 1
ATOM 682 N N . THR A 1 93 ? -5.836 0.020 29.357 1.00 75.94 93 THR A N 1
ATOM 683 C CA . THR A 1 93 ? -7.302 0.066 29.415 1.00 75.94 93 THR A CA 1
ATOM 684 C C . THR A 1 93 ? -7.916 0.980 28.359 1.00 75.94 93 THR A C 1
ATOM 686 O O . THR A 1 93 ? -9.139 1.002 28.228 1.00 75.94 93 THR A O 1
ATOM 689 N N . GLY A 1 94 ? -7.094 1.722 27.612 1.00 74.31 94 GLY A N 1
ATOM 690 C CA . GLY A 1 94 ? -7.549 2.633 26.576 1.00 74.31 94 GLY A CA 1
ATOM 691 C C . GLY A 1 94 ? -8.305 1.888 25.468 1.00 74.31 94 GLY A C 1
ATOM 692 O O . GLY A 1 94 ? -7.912 0.786 25.071 1.00 74.31 94 GLY A O 1
ATOM 693 N N . PRO A 1 95 ? -9.378 2.471 24.909 1.00 73.56 95 PRO A N 1
ATOM 694 C CA . PRO A 1 95 ? -10.196 1.813 23.887 1.00 73.56 95 PRO A CA 1
ATOM 695 C C . PRO A 1 95 ? -9.434 1.560 22.574 1.00 73.56 95 PRO A C 1
ATOM 697 O O . PRO A 1 95 ? -9.831 0.699 21.790 1.00 73.56 95 PRO A O 1
ATOM 700 N N . PHE A 1 96 ? -8.326 2.273 22.343 1.00 73.38 96 PHE A N 1
ATOM 701 C CA . PHE A 1 96 ? -7.437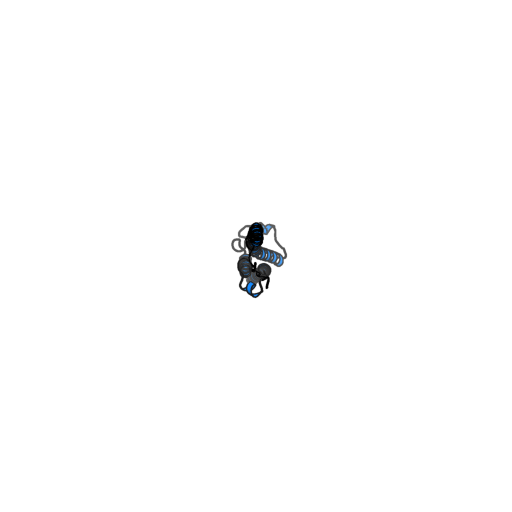 2.092 21.191 1.00 73.38 96 PHE A CA 1
ATOM 702 C C . PHE A 1 96 ? -6.175 1.277 21.509 1.00 73.38 96 PHE A C 1
ATOM 704 O O . PHE A 1 96 ? -5.324 1.118 20.638 1.00 73.38 96 PHE A O 1
ATOM 711 N N . TRP A 1 97 ? -6.058 0.713 22.718 1.00 73.38 97 TRP A N 1
ATOM 712 C CA . TRP A 1 97 ? -4.953 -0.178 23.078 1.00 73.38 97 TRP A CA 1
ATOM 713 C C . TRP A 1 97 ? -5.078 -1.562 22.418 1.00 73.38 97 TRP A C 1
ATOM 715 O O . TRP A 1 97 ? -4.081 -2.255 22.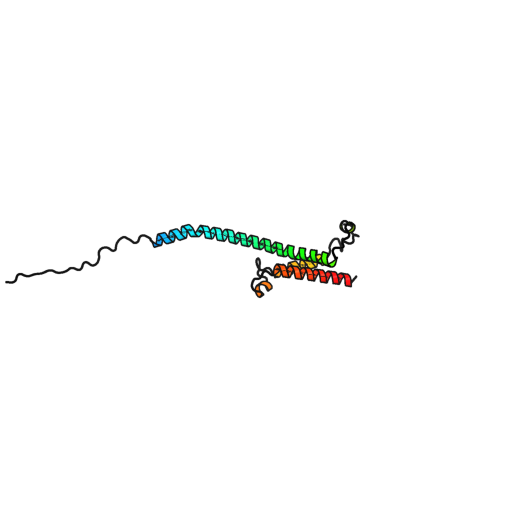233 1.00 73.38 97 TRP A O 1
ATOM 725 N N . TYR A 1 98 ? -6.287 -1.972 22.009 1.00 77.00 98 TYR A N 1
ATOM 726 C CA . TYR A 1 98 ? -6.556 -3.285 21.401 1.00 77.00 98 TYR A CA 1
ATOM 727 C C . TYR A 1 98 ? -5.912 -4.441 22.209 1.00 77.00 98 TYR A C 1
ATOM 729 O O . TYR A 1 98 ? -5.883 -4.432 23.439 1.00 77.00 98 TYR A O 1
ATOM 737 N N . THR A 1 99 ? -5.388 -5.467 21.535 1.00 70.88 99 THR A N 1
ATOM 738 C CA . THR A 1 99 ? -4.659 -6.585 22.148 1.00 70.88 99 THR A CA 1
ATOM 739 C C . THR A 1 99 ? -3.177 -6.247 22.286 1.00 70.88 99 THR A C 1
ATOM 741 O O . THR A 1 99 ? -2.374 -6.559 21.408 1.00 70.88 99 THR A O 1
ATOM 744 N N . GLY A 1 100 ? -2.814 -5.604 23.399 1.00 73.94 100 GLY A N 1
ATOM 745 C CA . GLY A 1 100 ? -1.414 -5.333 23.750 1.00 73.94 100 GLY A CA 1
ATOM 746 C C . GLY A 1 100 ? -0.753 -4.202 22.954 1.00 73.94 100 GLY A C 1
ATOM 747 O O . GLY A 1 100 ? 0.454 -4.250 22.751 1.00 73.94 100 GLY A O 1
ATOM 748 N N . GLY A 1 101 ? -1.529 -3.222 22.491 1.00 73.38 101 GLY A N 1
ATOM 749 C CA . GLY A 1 101 ? -1.082 -2.092 21.668 1.00 73.38 101 GLY A CA 1
ATOM 750 C C . GLY A 1 101 ? -1.280 -2.294 20.161 1.00 73.38 101 GLY A C 1
ATOM 751 O O . GLY A 1 101 ? -1.056 -1.367 19.389 1.00 73.38 101 GLY A O 1
ATOM 752 N N . PHE A 1 102 ? -1.707 -3.486 19.718 1.00 73.50 102 PHE A N 1
ATOM 753 C CA . PHE A 1 102 ? -1.806 -3.831 18.296 1.00 73.50 102 PHE A CA 1
ATOM 754 C C . PHE A 1 102 ? -3.226 -4.201 17.867 1.00 73.50 102 PHE A C 1
ATOM 756 O O . PHE A 1 102 ? -3.875 -5.070 18.456 1.00 73.50 102 PHE A O 1
ATOM 763 N N . ASN A 1 103 ? -3.670 -3.603 16.758 1.00 81.31 103 ASN A N 1
ATOM 764 C CA . ASN A 1 103 ? -4.863 -4.030 16.037 1.00 81.31 103 ASN A CA 1
ATOM 765 C C . ASN A 1 103 ? -4.496 -5.122 15.017 1.00 81.31 103 ASN A C 1
ATOM 767 O O . ASN A 1 103 ? -4.115 -4.826 13.881 1.00 81.31 103 ASN A O 1
ATOM 771 N N . TRP A 1 104 ? -4.650 -6.392 15.405 1.00 80.69 104 TRP A N 1
ATOM 772 C CA . TRP A 1 104 ? -4.382 -7.538 14.526 1.00 80.69 104 TRP A CA 1
ATOM 773 C C . TRP A 1 104 ? -5.191 -7.519 13.229 1.00 80.69 104 TRP A C 1
ATOM 775 O O . TRP A 1 104 ? -4.698 -7.997 12.209 1.00 80.69 104 TRP A O 1
ATOM 785 N N . ALA A 1 105 ? -6.393 -6.934 13.230 1.00 80.62 105 ALA A N 1
ATOM 786 C CA . ALA A 1 105 ? -7.183 -6.828 12.010 1.00 80.62 105 ALA A CA 1
ATOM 787 C C . ALA A 1 105 ? -6.510 -5.910 10.979 1.00 80.62 105 ALA A C 1
ATOM 789 O O . ALA A 1 105 ? -6.448 -6.241 9.796 1.00 80.62 105 ALA A O 1
ATOM 790 N N . GLY A 1 106 ? -5.946 -4.791 11.441 1.00 78.56 106 GLY A N 1
ATOM 791 C CA . GLY A 1 106 ? -5.154 -3.879 10.615 1.00 78.56 106 GLY A CA 1
ATOM 792 C C . GLY A 1 106 ? -3.853 -4.514 10.131 1.00 78.56 106 GLY A C 1
ATOM 793 O O . GLY A 1 106 ? -3.539 -4.437 8.946 1.00 78.56 106 GLY A O 1
ATOM 794 N N . VAL A 1 107 ? -3.135 -5.207 11.020 1.00 83.56 107 VAL A N 1
ATOM 795 C CA . VAL A 1 107 ? -1.866 -5.879 10.685 1.00 83.56 107 VAL A CA 1
ATOM 796 C C . VAL A 1 107 ? -2.072 -6.955 9.617 1.00 83.56 107 VAL A C 1
ATOM 798 O O . VAL A 1 107 ? -1.340 -6.985 8.631 1.00 83.56 107 VAL A O 1
ATOM 801 N N . LEU A 1 108 ? -3.090 -7.808 9.763 1.00 83.94 108 LEU A N 1
ATOM 802 C CA . LEU A 1 108 ? -3.383 -8.867 8.793 1.00 83.94 108 LEU A CA 1
ATOM 803 C C . LEU A 1 108 ? -3.899 -8.310 7.457 1.00 83.94 108 LEU A C 1
ATOM 805 O O . LEU A 1 108 ? -3.556 -8.838 6.397 1.00 83.94 108 LEU A O 1
ATOM 809 N N . ALA A 1 109 ? -4.680 -7.226 7.476 1.00 80.94 109 ALA A N 1
ATOM 810 C CA . ALA A 1 109 ? -5.132 -6.553 6.257 1.00 80.94 109 ALA A CA 1
ATOM 811 C C . ALA A 1 109 ? -3.984 -5.869 5.495 1.00 80.94 109 ALA A C 1
ATOM 813 O O . ALA A 1 109 ? -3.941 -5.905 4.264 1.00 80.94 109 ALA A O 1
ATOM 814 N N . LEU A 1 110 ? -3.031 -5.282 6.220 1.00 83.81 110 LEU A N 1
ATOM 815 C CA . LEU A 1 110 ? -1.828 -4.706 5.629 1.00 83.81 110 LEU A CA 1
ATOM 816 C C . LEU A 1 110 ? -0.928 -5.801 5.051 1.00 83.81 110 LEU A C 1
ATOM 818 O O . LEU A 1 110 ? -0.521 -5.715 3.898 1.00 83.81 110 LEU A O 1
ATOM 822 N N . ALA A 1 111 ? -0.666 -6.857 5.825 1.00 83.88 111 ALA A N 1
ATOM 823 C CA . ALA A 1 111 ? 0.185 -7.964 5.399 1.00 83.88 111 ALA A CA 1
ATOM 824 C C . ALA A 1 111 ? -0.370 -8.673 4.154 1.00 83.88 111 ALA A C 1
ATOM 826 O O . ALA A 1 111 ? 0.380 -8.945 3.220 1.00 83.88 111 ALA A O 1
ATOM 827 N N . SER A 1 112 ? -1.682 -8.930 4.109 1.00 81.25 112 SER A N 1
ATOM 828 C CA . SER A 1 112 ? -2.328 -9.544 2.940 1.00 81.25 112 SER A CA 1
ATOM 829 C C . SER A 1 112 ? -2.310 -8.638 1.707 1.00 81.25 112 SER A C 1
ATOM 831 O O . SER A 1 112 ? -2.022 -9.124 0.616 1.00 81.25 112 SER A O 1
ATOM 833 N N . GLY A 1 113 ? -2.545 -7.332 1.861 1.00 74.75 113 GLY A N 1
ATOM 834 C CA . GLY A 1 113 ? -2.454 -6.382 0.750 1.00 74.75 113 GLY A CA 1
ATOM 835 C C . GLY A 1 113 ? -1.047 -6.244 0.189 1.00 74.75 113 GLY A C 1
ATOM 836 O O . GLY A 1 113 ? -0.868 -6.352 -1.018 1.00 74.75 113 GLY A O 1
ATOM 837 N N . VAL A 1 114 ? -0.038 -6.093 1.053 1.00 79.06 114 VAL A N 1
ATOM 838 C CA . VAL A 1 114 ? 1.373 -6.043 0.633 1.00 79.06 114 VAL A CA 1
ATOM 839 C C . VAL A 1 114 ? 1.785 -7.351 -0.043 1.00 79.06 114 VAL A C 1
ATOM 841 O O . VAL A 1 114 ? 2.438 -7.309 -1.081 1.00 79.06 114 VAL A O 1
ATOM 844 N N . ALA A 1 115 ? 1.369 -8.508 0.484 1.00 79.38 115 ALA A N 1
ATOM 845 C CA . ALA A 1 115 ? 1.661 -9.801 -0.132 1.00 79.38 115 ALA A CA 1
ATOM 846 C C . ALA A 1 115 ? 1.050 -9.921 -1.537 1.00 79.38 115 ALA A C 1
ATOM 848 O O . ALA A 1 115 ? 1.732 -10.351 -2.465 1.00 79.38 115 ALA A O 1
ATOM 849 N N . VAL A 1 116 ? -0.210 -9.509 -1.723 1.00 72.12 116 VAL A N 1
ATOM 850 C CA . VAL A 1 116 ? -0.860 -9.568 -3.042 1.00 72.12 116 VAL A CA 1
ATOM 851 C C . VAL A 1 116 ? -0.310 -8.512 -4.003 1.00 72.12 116 VAL A C 1
ATOM 853 O O . VAL A 1 116 ? -0.083 -8.837 -5.167 1.00 72.12 116 VAL A O 1
ATOM 856 N N . SER A 1 117 ? -0.021 -7.292 -3.542 1.00 67.25 117 SER A N 1
ATOM 857 C CA . SER A 1 117 ? 0.670 -6.284 -4.355 1.00 67.25 117 SER A CA 1
ATOM 858 C C . SER A 1 117 ? 2.041 -6.770 -4.798 1.00 67.25 117 SER A C 1
ATOM 860 O O . SER A 1 117 ? 2.353 -6.656 -5.976 1.00 67.25 117 SER A O 1
ATOM 862 N N . ALA A 1 118 ? 2.828 -7.375 -3.903 1.00 66.56 118 ALA A N 1
ATOM 863 C CA . ALA A 1 118 ? 4.132 -7.945 -4.236 1.00 66.56 118 ALA A CA 1
ATOM 864 C C . ALA A 1 118 ? 4.026 -9.080 -5.270 1.00 66.56 118 ALA A C 1
ATOM 866 O O . ALA A 1 118 ? 4.878 -9.192 -6.145 1.00 66.56 118 ALA A O 1
ATOM 867 N N . LEU A 1 119 ? 2.955 -9.880 -5.220 1.00 61.91 119 LEU A N 1
ATOM 868 C CA . LEU A 1 119 ? 2.660 -10.919 -6.216 1.00 61.91 119 LEU A CA 1
ATOM 869 C C . LEU A 1 119 ? 2.174 -10.368 -7.570 1.00 61.91 119 LEU A C 1
ATOM 871 O O . LEU A 1 119 ? 2.148 -11.118 -8.545 1.00 61.91 119 LEU A O 1
ATOM 875 N N . CYS A 1 120 ? 1.775 -9.095 -7.634 1.00 56.19 120 CYS A N 1
ATOM 876 C CA . CYS A 1 120 ? 1.272 -8.421 -8.838 1.00 56.19 120 CYS A CA 1
ATOM 877 C C . CYS A 1 120 ? 2.216 -7.328 -9.367 1.00 56.19 120 CYS A C 1
ATOM 879 O O . CYS A 1 120 ? 1.827 -6.601 -10.279 1.00 56.19 120 CYS A O 1
ATOM 881 N N . VAL A 1 121 ? 3.418 -7.184 -8.796 1.00 58.91 121 VAL A N 1
ATOM 882 C CA . VAL A 1 121 ? 4.466 -6.301 -9.333 1.00 58.91 121 VAL A CA 1
ATOM 883 C C . VAL A 1 121 ? 4.855 -6.768 -10.735 1.00 58.91 121 VAL A C 1
ATOM 885 O O . VAL A 1 121 ? 4.784 -7.959 -11.030 1.00 58.91 121 VAL A O 1
ATOM 888 N N . ASP A 1 122 ? 5.237 -5.822 -11.592 1.00 53.69 122 ASP A N 1
ATOM 889 C CA . ASP A 1 122 ? 5.646 -6.089 -12.979 1.00 53.69 122 ASP A CA 1
ATOM 890 C C . ASP A 1 122 ? 7.092 -5.644 -13.280 1.00 53.69 122 ASP A C 1
ATOM 892 O O . ASP A 1 122 ? 7.689 -6.102 -14.248 1.00 53.69 122 ASP A O 1
ATOM 896 N N . THR A 1 123 ? 7.703 -4.801 -12.435 1.00 51.91 123 THR A N 1
ATOM 897 C CA . THR A 1 123 ? 9.008 -4.168 -12.730 1.00 51.91 123 THR A CA 1
ATOM 898 C C . THR A 1 123 ? 10.221 -4.833 -12.091 1.00 51.91 123 THR A C 1
ATOM 900 O O . THR A 1 123 ? 11.236 -5.010 -12.757 1.00 51.91 123 THR A O 1
ATOM 903 N N . VAL A 1 124 ? 10.136 -5.248 -10.823 1.00 50.62 124 VAL A N 1
ATOM 904 C CA . VAL A 1 124 ? 11.237 -5.958 -10.134 1.00 50.62 124 VAL A CA 1
ATOM 905 C C . VAL A 1 124 ? 11.172 -7.472 -10.387 1.00 50.62 124 VAL A C 1
ATOM 907 O O . VAL A 1 124 ? 12.189 -8.164 -10.374 1.00 50.62 124 VAL A O 1
ATOM 910 N N . TYR A 1 125 ? 9.966 -7.990 -10.621 1.00 44.44 125 TYR A N 1
ATOM 911 C CA . TYR A 1 125 ? 9.661 -9.385 -10.930 1.00 44.44 125 TYR A CA 1
ATOM 912 C C . TYR A 1 125 ? 8.300 -9.387 -11.621 1.00 44.44 125 TYR A C 1
ATOM 914 O O . TYR A 1 125 ? 7.371 -8.823 -11.057 1.00 44.44 125 TYR A O 1
ATOM 922 N N . THR A 1 126 ? 8.150 -9.992 -12.798 1.00 49.88 126 THR A N 1
ATOM 923 C CA . THR A 1 126 ? 6.832 -10.153 -13.431 1.00 49.88 126 THR A CA 1
ATOM 924 C C . THR A 1 126 ? 6.037 -11.162 -12.607 1.00 49.88 126 THR A C 1
ATOM 926 O O . THR A 1 126 ? 6.270 -12.371 -12.677 1.00 49.88 126 THR A O 1
ATOM 929 N N . GLY A 1 127 ? 5.128 -10.679 -11.765 1.00 49.59 127 GLY A N 1
ATOM 930 C CA . GLY A 1 127 ? 4.221 -11.534 -11.015 1.00 49.59 127 GLY A CA 1
ATOM 931 C C . GLY A 1 127 ? 3.407 -12.416 -11.973 1.00 49.59 127 GLY A C 1
ATOM 932 O O . GLY A 1 127 ? 3.005 -11.942 -13.038 1.00 49.59 127 GLY A O 1
ATOM 933 N N . PRO A 1 128 ? 3.105 -13.684 -11.633 1.00 52.62 128 PRO A N 1
ATOM 934 C CA . PRO A 1 128 ? 2.397 -14.608 -12.530 1.00 52.62 128 PRO A CA 1
ATOM 935 C C . PRO A 1 128 ? 1.025 -14.081 -12.993 1.00 52.62 128 PRO A C 1
ATOM 937 O O . PRO A 1 128 ? 0.522 -14.497 -14.034 1.00 52.62 128 PRO A O 1
ATOM 940 N N . VAL A 1 129 ? 0.437 -13.137 -12.247 1.00 49.69 129 VAL A N 1
ATOM 941 C CA . VAL A 1 129 ? -0.815 -12.445 -12.592 1.00 49.69 129 VAL A CA 1
ATOM 942 C C . VAL A 1 129 ? -0.586 -11.274 -13.562 1.00 49.69 129 VAL A C 1
ATOM 944 O O . VAL A 1 129 ? -1.374 -11.103 -14.488 1.00 49.69 129 VAL A O 1
ATOM 947 N N . ALA A 1 130 ? 0.500 -10.508 -13.416 1.00 50.66 130 ALA A N 1
ATOM 948 C CA . ALA A 1 130 ? 0.854 -9.417 -14.332 1.00 50.66 130 ALA A CA 1
ATOM 949 C C . ALA A 1 130 ? 1.303 -9.951 -15.709 1.00 50.66 130 ALA A C 1
ATOM 951 O O . ALA A 1 130 ? 0.891 -9.437 -16.754 1.00 50.66 130 ALA A O 1
ATOM 952 N N . ALA A 1 131 ? 2.017 -11.084 -15.712 1.00 50.69 131 ALA A N 1
ATOM 953 C CA . ALA A 1 131 ? 2.403 -11.813 -16.920 1.00 50.69 131 ALA A CA 1
ATOM 954 C C . ALA A 1 131 ? 1.194 -12.330 -17.730 1.00 50.69 131 ALA A C 1
ATOM 956 O O . ALA A 1 131 ? 1.254 -12.395 -18.956 1.00 50.69 131 ALA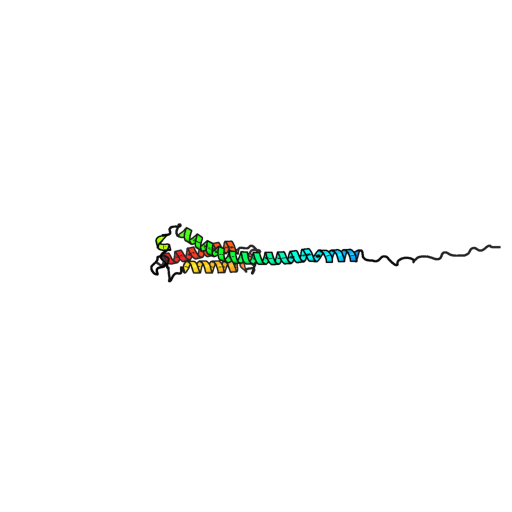 A O 1
ATOM 957 N N . ALA A 1 132 ? 0.080 -12.664 -17.066 1.00 50.03 132 ALA A N 1
ATOM 958 C CA . ALA A 1 132 ? -1.144 -13.135 -17.721 1.00 50.03 132 ALA A CA 1
ATOM 959 C C . ALA A 1 132 ? -2.003 -12.002 -18.321 1.00 50.03 132 ALA A C 1
ATOM 961 O O . ALA A 1 132 ? -2.847 -12.265 -19.176 1.00 50.03 132 ALA A O 1
ATOM 962 N N . LEU A 1 133 ? -1.798 -10.754 -17.883 1.00 48.66 133 LEU A N 1
ATOM 963 C CA . LEU A 1 133 ? -2.614 -9.584 -18.246 1.00 48.66 133 LEU A CA 1
ATOM 964 C C . LEU A 1 133 ? -1.895 -8.588 -19.174 1.00 48.66 133 LEU A C 1
ATOM 966 O O . LEU A 1 133 ? -2.467 -7.555 -19.516 1.00 48.66 133 LEU A O 1
ATOM 970 N N . GLY A 1 134 ? -0.686 -8.919 -19.640 1.00 49.59 134 GLY A N 1
ATOM 971 C CA . GLY A 1 134 ? -0.006 -8.190 -20.715 1.00 49.59 134 GLY A CA 1
ATOM 972 C C . GLY A 1 134 ? 0.927 -7.059 -20.271 1.00 49.59 134 GLY A C 1
ATOM 973 O O . GLY A 1 134 ? 1.101 -6.116 -21.038 1.00 49.59 134 GLY A O 1
ATOM 974 N N . GLY A 1 135 ? 1.527 -7.139 -19.075 1.00 53.94 135 GLY A N 1
ATOM 975 C CA . GLY A 1 135 ? 2.523 -6.154 -18.612 1.00 53.94 135 GLY A CA 1
ATOM 976 C C . GLY A 1 135 ? 1.919 -4.832 -18.126 1.00 53.94 135 GLY A C 1
ATOM 977 O O . GLY A 1 135 ? 2.511 -3.765 -18.270 1.00 53.94 135 GLY A O 1
ATOM 978 N N . VAL A 1 136 ? 0.684 -4.878 -17.616 1.00 55.88 136 VAL A N 1
ATOM 979 C CA . VAL A 1 136 ? 0.045 -3.737 -16.948 1.00 55.88 136 VAL A CA 1
ATOM 980 C C . VAL A 1 136 ? 0.386 -3.795 -15.461 1.00 55.88 136 VAL A C 1
ATOM 982 O O . VAL A 1 136 ? 0.109 -4.803 -14.810 1.00 55.88 136 VAL A O 1
ATOM 985 N N . ASP A 1 137 ? 0.927 -2.702 -14.910 1.00 63.72 137 ASP A N 1
ATOM 986 C CA . ASP A 1 137 ? 1.186 -2.580 -13.472 1.00 63.72 137 ASP A CA 1
ATOM 987 C C . ASP A 1 137 ? -0.133 -2.504 -12.689 1.00 63.72 137 ASP A C 1
ATOM 989 O O . ASP A 1 137 ? -0.769 -1.456 -12.549 1.00 63.72 137 ASP A O 1
ATOM 993 N N . LEU A 1 138 ? -0.571 -3.662 -12.201 1.00 63.75 138 LEU A N 1
ATOM 994 C CA . LEU A 1 138 ? -1.779 -3.812 -11.398 1.00 63.75 138 LEU A CA 1
ATOM 995 C C . LEU A 1 138 ? -1.489 -3.774 -9.895 1.00 63.75 138 LEU A C 1
ATOM 997 O O . LEU A 1 138 ? -2.431 -3.887 -9.113 1.00 63.75 138 LEU A O 1
ATOM 1001 N N . ALA A 1 139 ? -0.235 -3.579 -9.471 1.00 64.44 139 ALA A N 1
ATOM 1002 C CA . ALA A 1 139 ? 0.153 -3.632 -8.062 1.00 64.44 139 ALA A CA 1
ATOM 1003 C C . ALA A 1 139 ? -0.587 -2.595 -7.197 1.00 64.44 139 ALA A C 1
ATOM 1005 O O . ALA A 1 139 ? -0.925 -2.880 -6.043 1.00 64.44 139 ALA A O 1
ATOM 1006 N N . LEU A 1 140 ? -0.878 -1.419 -7.769 1.00 68.25 140 LEU A N 1
ATOM 1007 C CA . LEU A 1 140 ? -1.668 -0.360 -7.133 1.00 68.25 140 LEU A CA 1
ATOM 1008 C C . LEU A 1 140 ? -3.133 -0.749 -6.920 1.00 68.25 140 LEU A C 1
ATOM 1010 O O . LEU A 1 140 ? -3.564 -0.799 -5.766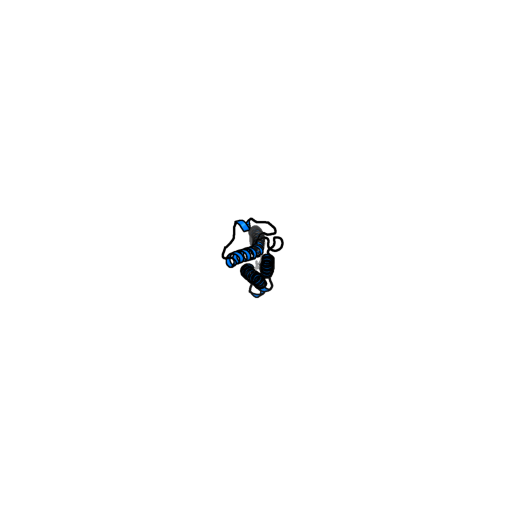 1.00 68.25 140 LEU A O 1
ATOM 1014 N N . PRO A 1 141 ? -3.923 -1.008 -7.981 1.00 73.31 141 PRO A N 1
ATOM 1015 C CA . PRO A 1 141 ? -5.339 -1.308 -7.820 1.00 73.31 141 PRO A CA 1
ATOM 1016 C C . PRO A 1 141 ? -5.578 -2.604 -7.040 1.00 73.31 141 PRO A C 1
ATOM 1018 O O . PRO A 1 141 ? -6.493 -2.640 -6.217 1.00 73.31 141 PRO A O 1
ATOM 1021 N N . THR A 1 142 ? -4.765 -3.650 -7.231 1.00 71.38 142 THR A N 1
ATOM 1022 C CA . THR A 1 142 ? -4.941 -4.903 -6.479 1.00 71.38 142 THR A CA 1
ATOM 1023 C C . THR A 1 142 ? -4.605 -4.725 -5.004 1.00 71.38 142 THR A C 1
ATOM 1025 O O . THR A 1 142 ? -5.375 -5.183 -4.163 1.00 71.38 142 THR A O 1
ATOM 1028 N N . GLY A 1 143 ? -3.533 -3.999 -4.675 1.00 70.81 143 GLY A N 1
ATOM 1029 C CA . GLY A 1 143 ? -3.170 -3.678 -3.293 1.00 70.81 143 GLY A CA 1
ATOM 1030 C C . GLY A 1 143 ? -4.264 -2.941 -2.545 1.00 70.81 143 GLY A C 1
ATOM 1031 O O . GLY A 1 143 ? -4.655 -3.338 -1.448 1.00 70.81 143 GLY A O 1
ATOM 1032 N N . LEU A 1 144 ? -4.805 -1.901 -3.181 1.00 77.38 144 LEU A N 1
ATOM 1033 C CA . LEU A 1 144 ? -5.901 -1.099 -2.645 1.00 77.38 144 LEU A CA 1
ATOM 1034 C C . LEU A 1 144 ? -7.138 -1.960 -2.376 1.00 77.38 144 LEU A C 1
ATOM 1036 O O . LEU A 1 144 ? -7.651 -1.983 -1.259 1.00 77.38 144 LEU A O 1
ATOM 1040 N N . VAL A 1 145 ? -7.586 -2.716 -3.381 1.00 80.12 145 VAL A N 1
ATOM 1041 C CA . VAL A 1 145 ? -8.799 -3.538 -3.280 1.00 80.12 145 VAL A CA 1
ATOM 1042 C C . VAL A 1 145 ? -8.642 -4.637 -2.231 1.00 80.12 145 VAL A C 1
ATOM 1044 O O . VAL A 1 145 ? -9.545 -4.833 -1.417 1.00 80.12 145 VAL A O 1
ATOM 1047 N N . VAL A 1 146 ? -7.504 -5.335 -2.210 1.00 79.31 146 VAL A N 1
ATOM 1048 C CA . VAL A 1 146 ? -7.262 -6.449 -1.284 1.00 79.31 146 VAL A CA 1
ATOM 1049 C C . VAL A 1 146 ? -7.146 -5.955 0.150 1.00 79.31 146 VAL A C 1
ATOM 1051 O O . VAL A 1 146 ? -7.820 -6.507 1.018 1.00 79.31 146 VAL A O 1
ATOM 1054 N N . SER A 1 147 ? -6.369 -4.900 0.414 1.00 77.94 147 SER A N 1
ATOM 1055 C CA . SER A 1 147 ? -6.268 -4.329 1.763 1.00 77.94 147 SER A CA 1
ATOM 1056 C C . SER A 1 147 ? -7.606 -3.813 2.276 1.00 77.94 147 SER A C 1
ATOM 1058 O O . SER A 1 147 ? -7.977 -4.112 3.413 1.00 77.94 147 SER A O 1
ATOM 1060 N N . SER A 1 148 ? -8.360 -3.084 1.449 1.00 78.81 148 SER A N 1
ATOM 1061 C CA . SER A 1 148 ? -9.685 -2.584 1.825 1.00 78.81 148 SER A CA 1
ATOM 1062 C C . SER A 1 148 ? -10.665 -3.722 2.110 1.00 78.81 148 SER A C 1
ATOM 1064 O O . SER A 1 148 ? -11.351 -3.706 3.134 1.00 78.81 148 SER A O 1
ATOM 1066 N N . ALA A 1 149 ? -10.714 -4.738 1.244 1.00 83.19 149 ALA A N 1
ATOM 1067 C CA . ALA A 1 149 ? -11.595 -5.888 1.422 1.00 83.19 149 ALA A CA 1
ATOM 1068 C C . ALA A 1 149 ? -11.216 -6.708 2.663 1.00 83.19 149 ALA A C 1
ATOM 1070 O O . ALA A 1 149 ? -12.091 -7.035 3.468 1.00 83.19 149 ALA A O 1
ATOM 1071 N N . ALA A 1 150 ? -9.925 -6.995 2.854 1.00 84.38 150 ALA A N 1
ATOM 1072 C CA . ALA A 1 150 ? -9.423 -7.734 4.006 1.00 84.38 150 ALA A CA 1
ATOM 1073 C C . ALA A 1 150 ? -9.746 -7.005 5.316 1.00 84.38 150 ALA A C 1
ATOM 1075 O O . ALA A 1 150 ? -10.315 -7.612 6.224 1.00 84.38 150 ALA A O 1
ATOM 1076 N N . TYR A 1 151 ? -9.476 -5.697 5.397 1.00 84.81 151 TYR A N 1
ATOM 1077 C CA . TYR A 1 151 ? -9.772 -4.909 6.593 1.00 84.81 151 TYR A CA 1
ATOM 1078 C C . TYR A 1 151 ? -11.272 -4.857 6.894 1.00 84.81 151 TYR A C 1
ATOM 1080 O O . TYR A 1 151 ? -11.689 -5.079 8.034 1.00 84.81 151 TYR A O 1
ATOM 1088 N N . ALA A 1 152 ? -12.104 -4.618 5.875 1.00 83.00 152 ALA A N 1
ATOM 1089 C CA . ALA A 1 152 ? -13.552 -4.550 6.038 1.00 83.00 152 ALA A CA 1
ATOM 1090 C C . ALA A 1 152 ? -14.148 -5.894 6.484 1.00 83.00 152 ALA A C 1
ATOM 1092 O O . ALA A 1 152 ? -15.005 -5.924 7.370 1.00 83.00 152 ALA A O 1
ATOM 1093 N N . LEU A 1 153 ? -13.696 -7.009 5.902 1.00 83.56 153 LEU A N 1
ATOM 1094 C CA . LEU A 1 153 ? -14.154 -8.348 6.271 1.00 83.56 153 LEU A CA 1
ATOM 1095 C C . LEU A 1 153 ? -13.720 -8.717 7.688 1.00 83.56 153 LEU A C 1
ATOM 1097 O O . LEU A 1 153 ? -14.542 -9.187 8.474 1.00 83.56 153 LEU A O 1
ATOM 1101 N N . LEU A 1 154 ? -12.456 -8.482 8.030 1.00 81.81 154 LEU A N 1
ATOM 1102 C CA . LEU A 1 154 ? -11.898 -8.876 9.318 1.00 81.81 154 LEU A CA 1
ATOM 1103 C C . LEU A 1 154 ? -12.494 -8.046 10.463 1.00 81.81 154 LEU A C 1
ATOM 1105 O O . LEU A 1 154 ? -12.902 -8.602 11.481 1.00 81.81 154 LEU A O 1
ATOM 1109 N N . THR A 1 155 ? -12.679 -6.740 10.250 1.00 78.88 155 THR A N 1
ATOM 1110 C CA . THR A 1 155 ? -13.347 -5.849 11.214 1.00 78.88 155 THR A CA 1
ATOM 1111 C C . THR A 1 155 ? -14.811 -6.238 11.426 1.00 78.88 155 THR A C 1
ATOM 1113 O O . THR A 1 155 ? -15.276 -6.280 12.567 1.00 78.88 155 THR A O 1
ATOM 1116 N N . ARG A 1 156 ? -15.535 -6.592 10.350 1.00 77.00 156 ARG A N 1
ATOM 1117 C CA . ARG A 1 156 ? -16.915 -7.100 10.442 1.00 77.00 156 ARG A CA 1
ATOM 1118 C C . ARG A 1 156 ? -16.994 -8.428 11.188 1.00 77.00 156 ARG A C 1
ATOM 1120 O O . ARG A 1 156 ? -17.902 -8.600 11.989 1.00 77.00 156 ARG A O 1
ATOM 1127 N N . ARG A 1 157 ? -16.068 -9.361 10.947 1.00 74.00 157 ARG A N 1
ATOM 1128 C CA . ARG A 1 157 ? -16.044 -10.663 11.636 1.00 74.00 157 ARG A CA 1
ATOM 1129 C C . ARG A 1 157 ? -15.852 -10.495 13.138 1.00 74.00 157 ARG A C 1
ATOM 1131 O O . ARG A 1 157 ? -16.616 -11.088 13.885 1.00 74.00 157 ARG A O 1
ATOM 1138 N N . ILE A 1 158 ? -14.910 -9.649 13.557 1.00 67.31 158 ILE A N 1
ATOM 1139 C CA . ILE A 1 158 ? -14.617 -9.415 14.979 1.00 67.31 158 ILE A CA 1
ATOM 1140 C C . ILE A 1 158 ? -15.831 -8.830 15.710 1.00 67.31 158 ILE A C 1
ATOM 1142 O O . ILE A 1 158 ? -16.150 -9.292 16.799 1.00 67.31 158 ILE A O 1
ATOM 1146 N N . HIS A 1 159 ? -16.548 -7.886 15.092 1.00 60.75 159 HIS A N 1
ATOM 1147 C CA . HIS A 1 159 ? -17.760 -7.298 15.679 1.00 60.75 159 HIS A CA 1
ATOM 1148 C C . HIS A 1 159 ? -18.953 -8.262 15.740 1.00 60.75 159 HIS A C 1
ATOM 1150 O O . HIS A 1 159 ? -19.846 -8.051 16.545 1.00 60.75 159 HIS A O 1
ATOM 1156 N N . VAL A 1 160 ? -19.005 -9.291 14.888 1.00 60.53 160 VAL A N 1
ATOM 1157 C CA . VAL A 1 160 ? -20.096 -10.287 14.897 1.00 60.53 160 VAL A CA 1
ATOM 1158 C C . VAL A 1 160 ? -19.897 -11.343 15.990 1.00 60.53 160 VAL A C 1
ATOM 1160 O O . VAL A 1 160 ? -20.858 -11.973 16.415 1.00 60.53 160 VAL A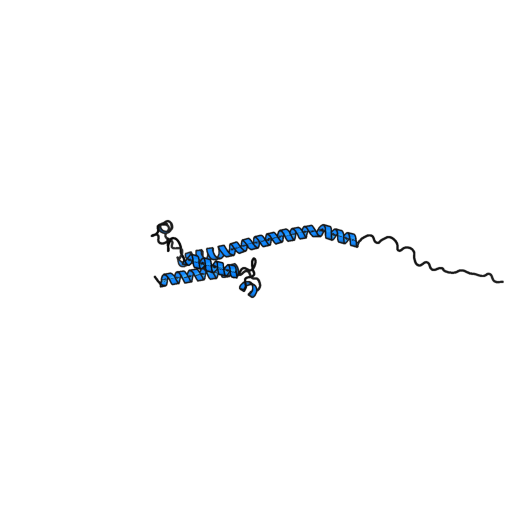 O 1
ATOM 1163 N N . THR A 1 161 ? -18.660 -11.557 16.437 1.00 49.78 161 THR A N 1
ATOM 1164 C CA . THR A 1 161 ? -18.317 -12.519 17.500 1.00 49.78 161 THR A CA 1
ATOM 1165 C C . THR A 1 161 ? -18.235 -11.920 18.907 1.00 49.78 161 THR A C 1
ATOM 1167 O O . THR A 1 161 ? -17.983 -12.677 19.842 1.00 49.78 161 THR A O 1
ATOM 1170 N N . ALA A 1 162 ? -18.411 -10.606 19.058 1.00 47.84 162 ALA A N 1
ATOM 1171 C CA . ALA A 1 162 ? -18.422 -9.900 20.343 1.00 47.84 162 ALA A CA 1
ATOM 1172 C C . ALA A 1 162 ? -19.860 -9.641 20.809 1.00 47.84 162 ALA A C 1
ATOM 1174 O O . ALA A 1 162 ? -20.098 -9.746 22.032 1.00 47.84 162 ALA A O 1
#

Organism: NCBI:txid67386

Radius of gyration: 38.5 Å; chains: 1; bounding box: 79×27×137 Å

pLDDT: mean 70.67, std 14.16, range [39.62, 88.88]

Sequence (162 aa):
MRSKAPGGRPSSRSAVVTGMRSTAAGRCGVTVLAWAPRPSLYALLVSDFLDTVGNVLQLTVVLLGPSTAVYATDIVLRRNRYDGIALGDESRTGPFWYTGGFNWAGVLALASGVAVSALCVDTVYTGPVAAALGGVDLALPTGLVVSSAAYALLTRRIHVTA